Protein AF-A0A1T1ZWJ6-F1 (afdb_monomer_lite)

Secondary structure (DSSP, 8-state):
------EEEEEEE--TT-TTTT-BTTTTTHHHHS--EEEEEEBTTB--SS-TTTPBP-TT-EEEEEEEHHHHHHHHHHHTPEEEE--------HHHHHHHHHHHHHHHHHHHTTSS-HHHHHHHHHHHHHHTTSS-HHHHHHHS-HHHHHHHHHH--

Structure (mmCIF, N/CA/C/O backbone):
data_AF-A0A1T1ZWJ6-F1
#
_entry.id   AF-A0A1T1ZWJ6-F1
#
loop_
_atom_site.group_PDB
_atom_site.id
_atom_site.type_symbol
_atom_site.label_atom_id
_atom_site.label_alt_id
_atom_site.label_comp_id
_atom_site.label_asym_id
_atom_site.label_entity_id
_atom_site.label_seq_id
_atom_site.pdbx_PDB_ins_code
_atom_site.Cartn_x
_atom_site.Cartn_y
_atom_site.Cartn_z
_atom_site.occupancy
_atom_site.B_iso_or_equiv
_atom_site.auth_seq_id
_atom_site.auth_comp_id
_atom_site.auth_asym_id
_atom_site.auth_atom_id
_atom_site.pdbx_PDB_model_num
ATOM 1 N N . SER A 1 1 ? 5.263 -19.642 -6.283 1.00 39.94 1 SER A N 1
ATOM 2 C CA . SER A 1 1 ? 3.833 -19.575 -6.611 1.00 39.94 1 SER A CA 1
ATOM 3 C C . SER A 1 1 ? 3.110 -19.101 -5.374 1.00 39.94 1 SER A C 1
ATOM 5 O O . SER A 1 1 ? 2.697 -19.939 -4.591 1.00 39.94 1 SER A O 1
ATOM 7 N N . ASP A 1 2 ? 3.064 -17.791 -5.146 1.00 33.16 2 ASP A N 1
ATOM 8 C CA . ASP A 1 2 ? 1.972 -17.173 -4.396 1.00 33.16 2 ASP A CA 1
ATOM 9 C C . ASP A 1 2 ? 1.983 -15.671 -4.709 1.00 33.16 2 ASP A C 1
ATOM 11 O O . ASP A 1 2 ? 2.939 -14.973 -4.385 1.00 33.16 2 ASP A O 1
ATOM 15 N N . ARG A 1 3 ? 0.985 -15.279 -5.503 1.00 40.25 3 ARG A N 1
ATOM 16 C CA . ARG A 1 3 ? 0.392 -13.949 -5.683 1.00 40.25 3 ARG A CA 1
ATOM 17 C C . ARG A 1 3 ? 1.306 -12.717 -5.556 1.00 40.25 3 ARG A C 1
ATOM 19 O O . ARG A 1 3 ? 1.461 -12.155 -4.478 1.00 40.25 3 ARG A O 1
ATOM 26 N N . ASP A 1 4 ? 1.731 -12.196 -6.713 1.00 46.41 4 ASP A N 1
ATOM 27 C CA . ASP A 1 4 ? 1.812 -10.740 -6.947 1.00 46.41 4 ASP A CA 1
ATOM 28 C C . ASP A 1 4 ? 0.379 -10.157 -6.889 1.00 46.41 4 ASP A C 1
ATOM 30 O O . ASP A 1 4 ? -0.172 -9.690 -7.882 1.00 46.41 4 ASP A O 1
ATOM 34 N N . GLU A 1 5 ? -0.294 -10.282 -5.744 1.00 55.91 5 GLU A N 1
ATOM 35 C CA . GLU A 1 5 ? -1.374 -9.360 -5.417 1.00 55.91 5 GLU A CA 1
ATOM 36 C C . GLU A 1 5 ? -0.666 -8.073 -5.024 1.00 55.91 5 GLU A C 1
ATOM 38 O O . GLU A 1 5 ? 0.091 -8.069 -4.051 1.00 55.91 5 GLU A O 1
ATOM 43 N N . ASP A 1 6 ? -0.843 -7.018 -5.819 1.00 66.62 6 ASP A N 1
ATOM 44 C CA . ASP A 1 6 ? -0.218 -5.723 -5.578 1.00 66.62 6 ASP A CA 1
ATOM 45 C C . ASP A 1 6 ? -0.530 -5.282 -4.140 1.00 66.62 6 ASP A C 1
ATOM 47 O O . ASP A 1 6 ? -1.647 -4.871 -3.808 1.00 66.62 6 ASP A O 1
ATOM 51 N N . ILE A 1 7 ? 0.455 -5.445 -3.249 1.00 77.06 7 ILE A N 1
ATOM 52 C CA . ILE A 1 7 ? 0.333 -5.048 -1.852 1.00 77.06 7 ILE A CA 1
ATOM 53 C C . ILE A 1 7 ? 0.312 -3.530 -1.848 1.00 77.06 7 ILE A C 1
ATOM 55 O O . ILE A 1 7 ? 1.332 -2.874 -2.074 1.00 77.06 7 ILE A O 1
ATOM 59 N N . VAL A 1 8 ? -0.854 -2.976 -1.552 1.00 80.38 8 VAL A N 1
ATOM 60 C CA . VAL A 1 8 ? -1.072 -1.540 -1.489 1.00 80.38 8 VAL A CA 1
ATOM 61 C C . VAL A 1 8 ? -1.073 -1.070 -0.042 1.00 80.38 8 VAL A C 1
ATOM 63 O O . VAL A 1 8 ? -1.374 -1.807 0.902 1.00 80.38 8 VAL A O 1
ATOM 66 N N . LEU A 1 9 ? -0.708 0.192 0.131 1.00 85.44 9 LEU A N 1
ATOM 67 C CA . LEU A 1 9 ? -0.751 0.903 1.397 1.00 85.44 9 LEU A CA 1
ATOM 68 C C . LEU A 1 9 ? -1.845 1.967 1.284 1.00 85.44 9 LEU A C 1
ATOM 70 O O . LEU A 1 9 ? -1.813 2.772 0.362 1.00 85.44 9 LEU A O 1
ATOM 74 N N . ARG A 1 10 ? -2.827 1.978 2.188 1.00 84.81 10 ARG A N 1
ATOM 75 C CA . ARG A 1 10 ? -3.925 2.960 2.170 1.00 84.81 10 ARG A CA 1
ATOM 76 C C . ARG A 1 10 ? -4.192 3.557 3.540 1.00 84.81 10 ARG A C 1
ATOM 78 O O . ARG A 1 10 ? -3.957 2.925 4.573 1.00 84.81 10 ARG A O 1
ATOM 85 N N . GLU A 1 11 ? -4.710 4.780 3.512 1.00 88.06 11 GLU A N 1
ATOM 86 C CA . GLU A 1 11 ? -5.144 5.527 4.688 1.00 88.06 11 GLU A CA 1
ATOM 87 C C . GLU A 1 11 ? -6.672 5.484 4.832 1.00 88.06 11 GLU A C 1
ATOM 89 O O . GLU A 1 11 ? -7.414 5.787 3.893 1.00 88.06 11 GLU A O 1
ATOM 94 N N . PHE A 1 12 ? -7.137 5.141 6.033 1.00 88.56 12 PHE A N 1
ATOM 95 C CA . PHE A 1 12 ? -8.555 5.022 6.374 1.00 88.56 12 PHE A CA 1
ATOM 96 C C . PHE A 1 12 ? -8.905 5.876 7.594 1.00 88.56 12 PHE A C 1
ATOM 98 O O . PHE A 1 12 ? -8.186 5.839 8.589 1.00 88.56 12 PHE A O 1
ATOM 105 N N . ALA A 1 13 ? -10.030 6.590 7.554 1.00 90.06 13 ALA A N 1
ATOM 106 C CA . ALA A 1 13 ? -10.665 7.176 8.733 1.00 90.06 13 ALA A CA 1
ATOM 107 C C . ALA A 1 13 ? -11.580 6.163 9.388 1.00 90.06 13 ALA A C 1
ATOM 109 O O . ALA A 1 13 ? -12.445 5.560 8.744 1.00 90.06 13 ALA A O 1
ATOM 110 N N . VAL A 1 14 ? -11.495 6.122 10.710 1.00 91.06 14 VAL A N 1
ATOM 111 C CA . VAL A 1 14 ? -12.523 5.518 11.545 1.00 91.06 14 VAL A CA 1
ATOM 112 C C . VAL A 1 14 ? -13.693 6.495 11.674 1.00 91.06 14 VAL A C 1
ATOM 114 O O . VAL A 1 14 ? -13.585 7.522 12.349 1.00 91.06 14 VAL A O 1
ATOM 117 N N . LEU A 1 15 ? -14.822 6.183 11.036 1.00 89.38 15 LEU A N 1
ATOM 118 C CA . LEU A 1 15 ? -16.041 6.989 11.138 1.00 89.38 15 LEU A CA 1
ATOM 119 C C . LEU A 1 15 ? -16.762 6.787 12.487 1.00 89.38 15 LEU A C 1
ATOM 121 O O . LEU A 1 15 ? -16.674 5.708 13.088 1.00 89.38 15 LEU A O 1
ATOM 125 N N . PRO A 1 16 ? -17.532 7.785 12.963 1.00 84.00 16 PRO A N 1
ATOM 126 C CA . PRO A 1 16 ? -18.475 7.592 14.062 1.00 84.00 16 P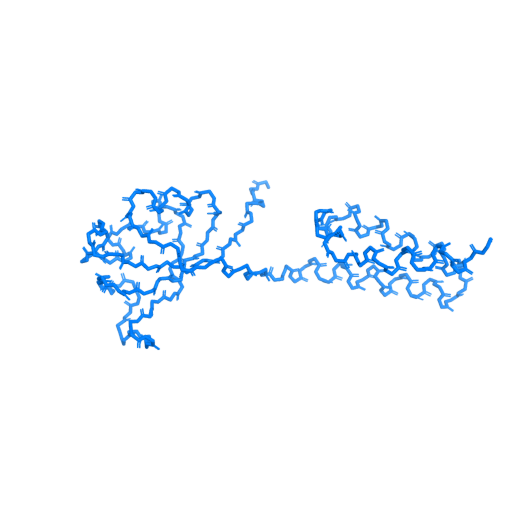RO A CA 1
ATOM 127 C C . PRO A 1 16 ? -19.518 6.533 13.670 1.00 84.00 16 PRO A C 1
ATOM 129 O O . PRO A 1 16 ? -20.267 6.729 12.719 1.00 84.00 16 PRO A O 1
ATOM 132 N N . GLY A 1 17 ? -19.548 5.401 14.379 1.00 82.50 17 GLY A N 1
ATOM 133 C CA . GLY A 1 17 ? -20.424 4.259 14.063 1.00 82.50 17 GLY A CA 1
ATOM 134 C C . GLY A 1 17 ? -19.723 3.078 13.384 1.00 82.50 17 GLY A C 1
ATOM 135 O O . GLY A 1 17 ? -20.350 2.044 13.171 1.00 82.50 17 GLY A O 1
ATOM 136 N N . SER A 1 18 ? -18.425 3.193 13.095 1.00 87.81 18 SER A N 1
ATOM 137 C CA . SER A 1 18 ? -17.625 2.066 12.618 1.00 87.81 18 SER A CA 1
ATOM 138 C C . SER A 1 18 ? -17.554 0.946 13.668 1.00 87.81 18 SER A C 1
ATOM 140 O O . SER A 1 18 ? -17.359 1.201 14.860 1.00 87.81 18 SER A O 1
ATOM 142 N N . THR A 1 19 ? -17.675 -0.312 13.235 1.00 87.56 19 THR A N 1
ATOM 143 C CA . THR A 1 19 ? -17.713 -1.488 14.130 1.00 87.56 19 THR A CA 1
ATOM 144 C C . THR A 1 19 ? -16.389 -1.736 14.857 1.00 87.56 19 THR A C 1
ATOM 146 O O . THR A 1 19 ? -16.356 -2.440 15.868 1.00 87.56 19 THR A O 1
ATOM 149 N N . ILE A 1 20 ? -15.295 -1.130 14.388 1.00 87.75 20 ILE A N 1
ATOM 150 C CA . ILE A 1 20 ? -13.957 -1.264 14.982 1.00 87.75 20 ILE A CA 1
ATOM 151 C C . ILE A 1 20 ? -13.698 -0.277 16.121 1.00 87.75 20 ILE A C 1
ATOM 153 O O . ILE A 1 20 ? -12.667 -0.367 16.791 1.00 87.75 20 ILE A O 1
ATOM 157 N N . VAL A 1 21 ? -14.615 0.665 16.360 1.00 89.94 21 VAL A N 1
ATOM 158 C CA . VAL A 1 21 ? -14.503 1.623 17.461 1.00 89.94 21 VAL A CA 1
ATOM 159 C C . VAL A 1 21 ? -14.449 0.874 18.795 1.00 89.94 21 VAL A C 1
ATOM 161 O O . VAL A 1 21 ? -15.277 0.020 19.094 1.00 89.94 21 VAL A O 1
ATOM 164 N N . GLY A 1 22 ? -13.450 1.199 19.617 1.00 86.38 22 GLY A N 1
ATOM 165 C CA . GLY A 1 22 ? -13.219 0.569 20.917 1.00 86.38 22 GLY A CA 1
ATOM 166 C C . GLY A 1 22 ? -12.452 -0.755 20.863 1.00 86.38 22 GLY A C 1
ATOM 167 O O . GLY A 1 22 ? -12.025 -1.230 21.920 1.00 86.38 22 GLY A O 1
ATOM 168 N N . GLN A 1 23 ? -12.216 -1.309 19.671 1.00 87.94 23 GLN A N 1
ATOM 169 C CA . GLN A 1 23 ? -11.413 -2.513 19.468 1.00 87.94 23 GLN A CA 1
ATOM 170 C C . GLN A 1 23 ? -9.946 -2.156 19.213 1.00 87.94 23 GLN A C 1
ATOM 172 O O . GLN A 1 23 ? -9.626 -1.064 18.739 1.00 87.94 23 GLN A O 1
ATOM 177 N N . SER A 1 24 ? -9.035 -3.068 19.546 1.00 87.25 24 SER A N 1
ATOM 178 C CA . SER A 1 24 ? -7.630 -2.965 19.152 1.00 87.25 24 SER A CA 1
ATOM 179 C C . SER A 1 24 ? -7.335 -3.747 17.874 1.00 87.25 24 SER A C 1
ATOM 181 O O . SER A 1 24 ? -8.077 -4.646 17.479 1.00 87.25 24 SER A O 1
ATOM 183 N N . ALA A 1 25 ? -6.186 -3.464 17.257 1.00 83.88 25 ALA A N 1
ATOM 184 C CA . ALA A 1 25 ? -5.686 -4.229 16.113 1.00 83.88 25 ALA A CA 1
ATOM 185 C C . ALA A 1 25 ? -5.583 -5.744 16.394 1.00 83.88 25 ALA A C 1
ATOM 187 O O . ALA A 1 25 ? -5.719 -6.564 15.482 1.00 83.88 25 ALA A O 1
ATOM 188 N N . THR A 1 26 ? -5.344 -6.114 17.659 1.00 83.75 26 THR A N 1
ATOM 189 C CA . THR A 1 26 ? -5.289 -7.515 18.099 1.00 83.75 26 THR A CA 1
ATOM 190 C C . THR A 1 26 ? -6.675 -8.130 18.225 1.00 83.75 26 THR A C 1
ATOM 192 O O . THR A 1 26 ? -6.857 -9.264 17.786 1.00 83.75 26 THR A O 1
ATOM 195 N N . ASP A 1 27 ? -7.642 -7.391 18.771 1.00 85.88 27 ASP A N 1
ATOM 196 C CA . ASP A 1 27 ? -9.021 -7.871 18.950 1.00 85.88 27 ASP A CA 1
ATOM 197 C C . ASP A 1 27 ? -9.678 -8.151 17.596 1.00 85.88 27 ASP A C 1
ATOM 199 O O . ASP A 1 27 ? -10.281 -9.203 17.390 1.00 85.88 27 ASP A O 1
ATOM 203 N N . LEU A 1 28 ? -9.433 -7.264 16.628 1.00 85.00 28 LEU A N 1
ATOM 204 C CA . LEU A 1 28 ? -9.872 -7.406 15.238 1.00 85.00 28 LEU A CA 1
ATOM 205 C C . LEU A 1 28 ? -9.145 -8.523 14.483 1.00 85.00 28 LEU A C 1
ATOM 207 O O . LEU A 1 28 ? -9.551 -8.894 13.382 1.00 85.00 28 LEU A O 1
ATOM 211 N N . ARG A 1 29 ? -8.044 -9.038 15.047 1.00 85.75 29 ARG A N 1
ATOM 212 C CA . ARG A 1 29 ? -7.145 -10.005 14.409 1.00 85.75 29 ARG A CA 1
ATOM 213 C C . ARG A 1 29 ? -6.759 -9.578 12.989 1.00 85.75 29 ARG A C 1
ATOM 215 O O . ARG A 1 29 ? -6.700 -10.430 12.108 1.00 85.75 29 ARG A O 1
ATOM 222 N N . LEU A 1 30 ? -6.463 -8.289 12.775 1.00 85.19 30 LEU A N 1
ATOM 223 C CA . LEU A 1 30 ? -6.220 -7.692 11.447 1.00 85.19 30 LEU A CA 1
ATOM 224 C C . LEU A 1 30 ? -5.315 -8.556 10.555 1.00 85.19 30 LEU A C 1
ATOM 226 O O . LEU A 1 30 ? -5.681 -8.889 9.432 1.00 85.19 30 LEU A O 1
ATOM 230 N N . ARG A 1 31 ? -4.189 -9.025 11.105 1.00 85.19 31 ARG A N 1
ATOM 231 C CA . ARG A 1 31 ? -3.221 -9.853 10.374 1.00 85.19 31 ARG A CA 1
ATOM 232 C C . ARG A 1 31 ? -3.690 -11.285 10.106 1.00 85.19 31 ARG A C 1
ATOM 234 O O . ARG A 1 31 ? -3.334 -11.849 9.084 1.00 85.19 31 ARG A O 1
ATOM 241 N N . THR A 1 32 ? -4.424 -11.904 11.026 1.00 84.00 32 THR A N 1
ATOM 242 C CA . THR A 1 32 ? -4.786 -13.332 10.928 1.00 84.00 32 THR A CA 1
ATOM 243 C C . THR A 1 32 ? -6.119 -13.543 10.218 1.00 84.00 32 THR A C 1
ATOM 245 O O . THR A 1 32 ? -6.275 -14.536 9.521 1.00 84.00 32 THR A O 1
ATOM 248 N N . ARG A 1 33 ? -7.077 -12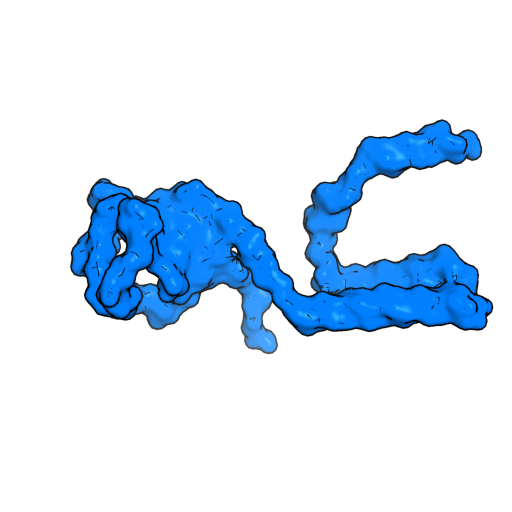.628 10.403 1.00 84.88 33 ARG A N 1
ATOM 249 C CA . ARG A 1 33 ? -8.410 -12.692 9.796 1.00 84.88 33 ARG A CA 1
ATOM 250 C C . ARG A 1 33 ? -8.434 -12.051 8.412 1.00 84.88 33 ARG A C 1
ATOM 252 O O . ARG A 1 33 ? -8.958 -12.656 7.492 1.00 84.88 33 ARG A O 1
ATOM 259 N N . TYR A 1 34 ? -7.870 -10.851 8.288 1.00 83.75 34 TYR A N 1
ATOM 260 C CA . TYR A 1 34 ? -7.913 -10.076 7.047 1.00 83.75 34 TYR A CA 1
ATOM 261 C C . TYR A 1 34 ? -6.583 -10.096 6.286 1.00 83.75 34 TYR A C 1
ATOM 263 O O . TYR A 1 34 ? -6.495 -9.555 5.199 1.00 83.75 34 TYR A O 1
ATOM 271 N N . GLY A 1 35 ? -5.497 -10.632 6.851 1.00 86.31 35 GLY A N 1
ATOM 272 C CA . GLY A 1 35 ? -4.181 -10.506 6.210 1.00 86.31 35 GLY A CA 1
ATOM 273 C C . GLY A 1 35 ? -3.675 -9.057 6.107 1.00 86.31 35 GLY A C 1
ATOM 274 O O . GLY A 1 35 ? -2.669 -8.812 5.449 1.00 86.31 35 GLY A O 1
ATOM 275 N N . LEU A 1 36 ? -4.336 -8.099 6.768 1.00 89.31 36 LEU A N 1
ATOM 276 C CA . LEU A 1 36 ? -3.974 -6.685 6.742 1.00 89.31 36 LEU A CA 1
ATOM 277 C C . LEU A 1 36 ? -2.977 -6.369 7.855 1.00 89.31 36 LEU A C 1
ATOM 279 O O . LEU A 1 36 ? -3.108 -6.829 8.995 1.00 89.31 36 LEU A O 1
ATOM 283 N N . ASN A 1 37 ? -1.993 -5.535 7.541 1.00 89.12 37 ASN A N 1
ATOM 284 C CA . ASN A 1 37 ? -1.001 -5.072 8.497 1.00 89.12 37 ASN A CA 1
ATOM 285 C C . ASN A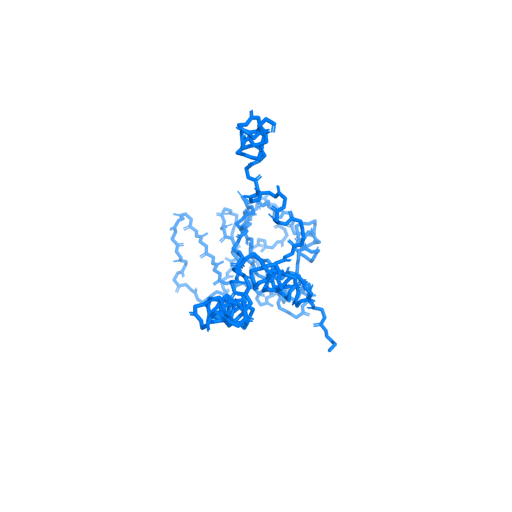 1 37 ? -1.237 -3.602 8.854 1.00 89.12 37 ASN A C 1
ATOM 287 O O . ASN A 1 37 ? -1.276 -2.746 7.975 1.00 89.12 37 ASN A O 1
ATOM 291 N N . LEU A 1 38 ? -1.370 -3.300 10.146 1.00 89.62 38 LEU A N 1
ATOM 292 C CA . LEU A 1 38 ? -1.496 -1.927 10.637 1.00 89.62 38 LEU A CA 1
ATOM 293 C C . LEU A 1 38 ? -0.104 -1.344 10.875 1.00 89.62 38 LEU A C 1
ATOM 295 O O . LEU A 1 38 ? 0.585 -1.743 11.814 1.00 89.62 38 LEU A O 1
ATOM 299 N N . LEU A 1 39 ? 0.296 -0.398 10.029 1.00 87.81 39 LEU A N 1
ATOM 300 C CA . LEU A 1 39 ? 1.618 0.224 10.083 1.00 87.81 39 LEU A CA 1
ATOM 301 C C . LEU A 1 39 ? 1.648 1.433 11.015 1.00 87.81 39 LEU A C 1
ATOM 303 O O . LEU A 1 39 ? 2.622 1.636 11.736 1.00 87.81 39 LEU A O 1
ATOM 307 N N . ALA A 1 40 ? 0.583 2.232 11.003 1.00 87.56 40 ALA A N 1
ATOM 308 C CA . ALA A 1 40 ? 0.493 3.438 11.808 1.00 87.56 40 ALA A CA 1
ATOM 309 C C . ALA A 1 40 ? -0.956 3.759 12.170 1.00 87.56 40 ALA A C 1
ATOM 311 O O . ALA A 1 40 ? -1.893 3.415 11.450 1.00 87.56 40 ALA A O 1
ATOM 312 N N . VAL A 1 41 ? -1.108 4.457 13.290 1.00 89.81 41 VAL A N 1
ATOM 313 C CA . VAL A 1 41 ? -2.336 5.155 13.662 1.00 89.81 41 VAL A CA 1
ATOM 314 C C . VAL A 1 41 ? -1.951 6.599 13.935 1.00 89.81 41 VAL A C 1
ATOM 316 O O . VAL A 1 41 ? -0.917 6.843 14.556 1.00 89.81 41 VAL A O 1
ATOM 319 N N . SER A 1 42 ? -2.761 7.546 13.483 1.00 88.31 42 SER A N 1
ATOM 320 C CA . SER A 1 42 ? -2.635 8.962 13.811 1.00 88.31 42 SER A CA 1
ATOM 321 C C . SER A 1 42 ? -3.948 9.448 14.403 1.00 88.31 42 SER A C 1
ATOM 323 O O . SER A 1 42 ? -5.020 9.159 13.875 1.00 88.31 42 SER A O 1
ATOM 325 N N . ARG A 1 43 ? -3.861 10.171 15.516 1.00 88.44 43 ARG A N 1
ATOM 326 C CA . ARG A 1 43 ? -4.997 10.819 16.169 1.00 88.44 43 ARG A CA 1
ATOM 327 C C . ARG A 1 43 ? -4.716 12.308 16.193 1.00 88.44 43 ARG A C 1
ATOM 329 O O . ARG A 1 43 ? -3.694 12.711 16.740 1.00 88.44 43 ARG A O 1
ATOM 336 N N . GLU A 1 44 ? -5.584 13.097 15.565 1.00 83.31 44 GLU A N 1
ATOM 337 C CA . GLU A 1 44 ? -5.436 14.562 15.487 1.00 83.31 44 GLU A CA 1
ATOM 338 C C . GLU A 1 44 ? -4.063 15.004 14.932 1.00 83.31 44 GLU A C 1
ATOM 340 O O . GLU A 1 44 ? -3.496 16.014 15.331 1.00 83.31 44 GLU A O 1
ATOM 345 N N . GLY A 1 45 ? -3.495 14.219 14.009 1.00 78.44 45 GLY A N 1
ATOM 346 C CA . GLY A 1 45 ? -2.197 14.512 13.395 1.00 78.44 45 GLY A CA 1
ATOM 347 C C . GLY A 1 45 ? -0.981 14.064 14.210 1.00 78.44 45 GLY A C 1
ATOM 348 O O . GLY A 1 45 ? 0.149 14.351 13.808 1.00 78.44 45 GLY A O 1
ATOM 349 N N . HIS A 1 46 ? -1.162 13.361 15.331 1.00 79.56 46 HIS A N 1
ATOM 350 C CA . HIS A 1 46 ? -0.062 12.855 16.152 1.00 79.56 46 HIS A CA 1
ATOM 351 C C . HIS A 1 46 ? -0.112 11.329 16.316 1.00 79.56 46 HIS A C 1
ATOM 353 O O . HIS A 1 46 ? -1.187 10.754 16.522 1.00 79.56 46 HIS A O 1
ATOM 359 N N . PRO A 1 47 ? 1.046 10.641 16.264 1.00 81.75 47 PRO A N 1
ATOM 360 C CA . PRO A 1 47 ? 1.100 9.217 16.545 1.00 81.75 47 PRO A CA 1
ATOM 361 C C . PRO A 1 47 ? 0.770 8.971 18.030 1.00 81.75 47 PRO A C 1
ATOM 363 O O . PRO A 1 47 ? 1.356 9.607 18.914 1.00 81.75 47 PRO A O 1
ATOM 366 N N . PRO A 1 48 ? -0.149 8.046 18.349 1.00 79.75 48 PRO A N 1
ATOM 367 C CA . PRO A 1 48 ? -0.464 7.700 19.724 1.00 79.75 48 PRO A CA 1
ATOM 368 C C . PRO A 1 48 ? 0.766 7.173 20.475 1.00 79.75 48 PRO A C 1
ATOM 370 O O . PRO A 1 48 ? 1.538 6.376 19.951 1.00 79.75 48 PRO A O 1
ATOM 373 N N . ARG A 1 49 ? 0.910 7.544 21.753 1.00 71.50 49 ARG A N 1
ATOM 374 C CA . ARG A 1 49 ? 2.032 7.102 22.615 1.00 71.50 49 ARG A CA 1
ATOM 375 C C . ARG A 1 49 ? 1.947 5.625 23.035 1.00 71.50 49 ARG A C 1
ATOM 377 O O . ARG A 1 49 ? 2.861 5.104 23.667 1.00 71.50 49 ARG A O 1
ATOM 384 N N . THR A 1 50 ? 0.839 4.953 2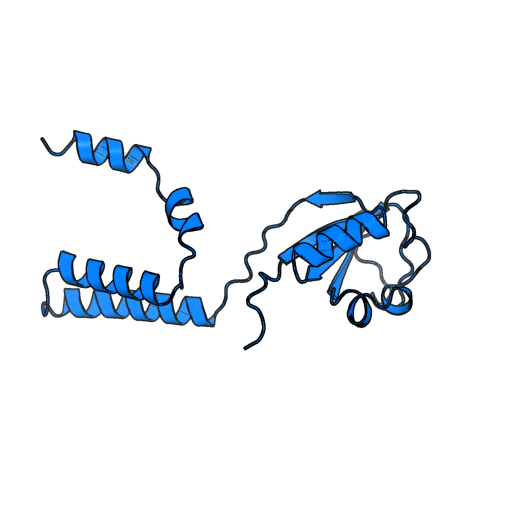2.730 1.00 75.81 50 THR A N 1
ATOM 385 C CA . THR A 1 50 ? 0.587 3.547 23.071 1.00 75.81 50 THR A CA 1
ATOM 386 C C . THR A 1 50 ? 1.008 2.634 21.923 1.00 75.81 50 THR A C 1
ATOM 388 O O . THR A 1 50 ? 0.923 3.004 20.757 1.00 75.81 50 THR A O 1
ATOM 391 N N . ARG A 1 51 ? 1.416 1.398 22.239 1.00 77.75 51 ARG A N 1
ATOM 392 C CA . ARG A 1 51 ? 1.707 0.379 21.222 1.00 77.75 51 ARG A CA 1
ATOM 393 C C . ARG A 1 51 ? 0.500 0.178 20.301 1.00 77.75 51 ARG A C 1
ATOM 395 O O . ARG A 1 51 ? -0.593 -0.116 20.780 1.00 77.75 51 ARG A O 1
ATOM 402 N N . LEU A 1 52 ? 0.734 0.229 18.988 1.00 77.06 52 LEU A N 1
ATOM 403 C CA . LEU A 1 52 ? -0.283 0.046 17.938 1.00 77.06 52 LEU A CA 1
ATOM 404 C C . LEU A 1 52 ? -1.125 -1.226 18.128 1.00 77.06 52 LEU A C 1
ATOM 406 O O . LEU A 1 52 ? -2.317 -1.247 17.852 1.00 77.06 52 LEU A O 1
ATOM 410 N N . ARG A 1 53 ? -0.506 -2.286 18.658 1.00 75.38 53 ARG A N 1
ATOM 411 C CA . ARG A 1 53 ? -1.129 -3.598 18.853 1.00 75.38 53 ARG A CA 1
ATOM 412 C C . ARG A 1 53 ? -2.282 -3.604 19.866 1.00 75.38 53 ARG A C 1
ATOM 414 O O . ARG A 1 53 ? -3.229 -4.365 19.690 1.00 75.38 53 ARG A O 1
ATOM 421 N N . THR A 1 54 ? -2.189 -2.792 20.917 1.00 80.81 54 THR A N 1
ATOM 422 C CA . THR A 1 54 ? -3.165 -2.729 22.024 1.00 80.81 54 THR A CA 1
ATOM 423 C C . THR A 1 54 ? -3.907 -1.396 22.069 1.00 80.81 54 THR A C 1
ATOM 425 O O . THR A 1 54 ? -4.710 -1.160 22.970 1.00 80.81 54 THR A O 1
ATOM 428 N N . LEU A 1 55 ? -3.614 -0.495 21.131 1.00 84.12 55 LEU A N 1
ATOM 429 C CA . LEU A 1 55 ? -4.296 0.780 21.008 1.00 84.12 55 LEU A CA 1
ATOM 430 C C . LEU A 1 55 ? -5.763 0.530 20.651 1.00 84.12 55 LEU A C 1
ATOM 432 O O . LEU A 1 55 ? -6.051 -0.087 19.628 1.00 84.12 55 LEU A O 1
ATOM 436 N N . LYS A 1 56 ? -6.679 1.042 21.476 1.00 89.31 56 LYS A N 1
ATOM 437 C CA . LYS A 1 56 ? -8.102 1.076 21.138 1.00 89.31 56 LYS A CA 1
ATOM 438 C C . LYS A 1 56 ? -8.367 2.181 20.124 1.00 89.31 56 LYS A C 1
ATOM 440 O O . LYS A 1 56 ? -8.048 3.350 20.386 1.00 89.31 56 LYS A O 1
ATOM 445 N N . LEU A 1 57 ? -8.961 1.790 19.004 1.00 89.50 57 LEU A N 1
ATOM 446 C CA . LEU A 1 57 ? -9.354 2.687 17.930 1.00 89.50 57 LEU A CA 1
ATOM 447 C C . LEU A 1 57 ? -10.512 3.575 18.387 1.00 89.50 57 LEU A C 1
ATOM 449 O O . LEU A 1 57 ? -11.426 3.123 19.083 1.00 89.50 57 LEU A O 1
ATOM 453 N N . LYS A 1 58 ? -10.462 4.849 18.017 1.00 89.31 58 LYS A N 1
ATOM 454 C CA . LYS A 1 58 ? -11.497 5.843 18.304 1.00 89.31 58 LYS A CA 1
ATOM 455 C C . LYS A 1 58 ? -12.004 6.472 17.005 1.00 89.31 58 LYS A C 1
ATOM 457 O O . LYS A 1 58 ? -11.267 6.490 16.021 1.00 89.31 58 LYS A O 1
ATOM 462 N N . PRO A 1 59 ? -13.236 7.010 16.997 1.00 89.56 59 PRO A N 1
ATOM 463 C CA . PRO A 1 59 ? -13.712 7.809 15.876 1.00 89.56 59 PRO A CA 1
ATOM 464 C C . PRO A 1 59 ? -12.753 8.975 15.613 1.00 89.56 59 PRO A C 1
ATOM 466 O O . PRO A 1 59 ? -12.290 9.612 16.560 1.00 89.56 59 PRO A O 1
ATOM 469 N N . GLY A 1 60 ? -12.455 9.235 14.342 1.00 87.44 60 GLY A N 1
ATOM 470 C CA . GLY A 1 60 ? -11.492 10.254 13.917 1.00 87.44 60 GLY A CA 1
ATOM 471 C C . GLY A 1 60 ? -10.032 9.789 13.885 1.00 87.44 60 GLY A C 1
ATOM 472 O O . GLY A 1 60 ? -9.175 10.556 13.451 1.00 87.44 60 GLY A O 1
ATOM 473 N N . ASP A 1 61 ? -9.731 8.552 14.294 1.00 90.44 61 ASP A N 1
ATOM 474 C CA . ASP A 1 61 ? -8.403 7.975 14.075 1.00 90.44 61 ASP A CA 1
ATOM 475 C C . ASP A 1 61 ? -8.167 7.733 12.576 1.00 90.44 61 ASP A C 1
ATOM 477 O O . ASP A 1 61 ? -9.053 7.273 11.851 1.00 90.44 61 ASP A O 1
ATOM 481 N N . LEU A 1 62 ? -6.940 8.002 12.132 1.00 90.00 62 LEU A N 1
ATOM 482 C CA . LEU A 1 62 ? -6.442 7.668 10.802 1.00 90.00 62 LEU A CA 1
ATOM 483 C C . LEU A 1 62 ? -5.573 6.416 10.892 1.00 90.00 62 LEU A C 1
ATOM 485 O O . LEU A 1 62 ? -4.594 6.388 11.640 1.00 90.00 62 LEU A O 1
ATOM 489 N N . LEU A 1 63 ? -5.922 5.385 10.133 1.00 89.81 63 LEU A N 1
ATOM 490 C CA . LEU A 1 63 ? -5.240 4.096 10.094 1.00 89.81 63 LEU A CA 1
ATOM 491 C C . LEU A 1 63 ? -4.461 3.968 8.794 1.00 89.81 63 LEU A C 1
ATOM 493 O O . LEU A 1 63 ? -5.016 4.180 7.720 1.00 89.81 63 LEU A O 1
ATOM 497 N N . MET A 1 64 ? -3.201 3.557 8.890 1.00 89.12 64 MET A N 1
ATOM 498 C CA . MET A 1 64 ? -2.369 3.233 7.736 1.00 89.12 64 MET A CA 1
ATOM 499 C C . MET A 1 64 ? -2.252 1.710 7.640 1.00 89.12 64 MET A C 1
ATOM 501 O O . MET A 1 64 ? -1.574 1.080 8.459 1.00 89.12 64 MET A O 1
ATOM 505 N N . LEU A 1 65 ? -2.959 1.119 6.678 1.00 89.00 65 LEU A N 1
ATOM 506 C CA . LEU A 1 65 ? -3.064 -0.329 6.489 1.00 89.00 65 LEU A CA 1
ATOM 507 C C . LEU A 1 65 ? -2.306 -0.762 5.235 1.00 89.00 65 LEU A C 1
ATOM 509 O O . LEU A 1 65 ? -2.359 -0.075 4.222 1.00 89.00 65 LEU A O 1
ATOM 513 N N . GLN A 1 66 ? -1.650 -1.917 5.292 1.00 87.50 66 GLN A N 1
ATOM 514 C CA . GLN A 1 66 ? -0.951 -2.542 4.172 1.00 87.50 66 GLN A CA 1
ATOM 515 C C . GLN A 1 66 ? -1.531 -3.932 3.894 1.00 87.50 66 GLN A C 1
ATOM 517 O O . GLN A 1 66 ? -1.671 -4.730 4.823 1.00 87.50 66 GLN A O 1
ATOM 522 N N . GLY A 1 67 ? -1.832 -4.233 2.633 1.00 87.69 67 GLY A N 1
ATOM 523 C CA . GLY A 1 67 ? -2.326 -5.542 2.207 1.00 87.69 67 GLY A CA 1
ATOM 524 C C . GLY A 1 67 ? -2.868 -5.536 0.774 1.00 87.69 67 GLY A C 1
ATOM 525 O O . GLY A 1 67 ? -2.726 -4.529 0.080 1.00 87.69 67 GLY A O 1
ATOM 526 N N . PRO A 1 68 ? -3.476 -6.643 0.321 1.00 84.62 68 PRO A N 1
ATOM 527 C CA . PRO A 1 68 ? -4.084 -6.727 -1.005 1.00 84.62 68 PRO A CA 1
ATOM 528 C C . PRO A 1 68 ? -5.243 -5.735 -1.168 1.00 84.62 68 PRO A C 1
ATOM 530 O O . PRO A 1 68 ? -6.041 -5.545 -0.244 1.00 84.62 68 PRO A O 1
ATOM 533 N N . ALA A 1 69 ? -5.363 -5.130 -2.353 1.00 81.06 69 ALA A N 1
ATOM 534 C CA . ALA A 1 69 ? -6.390 -4.124 -2.641 1.00 81.06 69 ALA A CA 1
ATOM 535 C C . ALA A 1 69 ? -7.827 -4.663 -2.484 1.00 81.06 69 ALA A C 1
ATOM 537 O O . ALA A 1 69 ? -8.698 -3.949 -1.987 1.00 81.06 69 ALA A O 1
ATOM 538 N N . GLU A 1 70 ? -8.058 -5.927 -2.849 1.00 82.25 70 GLU A N 1
ATOM 539 C CA . GLU A 1 70 ? -9.358 -6.601 -2.717 1.00 82.25 70 GLU A CA 1
ATOM 540 C C . GLU A 1 70 ? -9.787 -6.698 -1.247 1.00 82.25 70 GLU A C 1
ATOM 542 O O . GLU A 1 70 ? -10.873 -6.260 -0.872 1.00 82.25 70 GLU A O 1
ATOM 547 N N . ILE A 1 71 ? -8.878 -7.149 -0.377 1.00 86.75 71 ILE A N 1
ATOM 548 C CA . ILE A 1 71 ? -9.171 -7.316 1.050 1.00 86.75 71 ILE A CA 1
ATOM 549 C C . ILE A 1 71 ? -9.382 -5.971 1.754 1.00 86.75 71 ILE A C 1
ATOM 551 O O . ILE A 1 71 ? -10.147 -5.870 2.714 1.00 86.75 71 ILE A O 1
ATOM 555 N N . MET A 1 72 ? -8.727 -4.908 1.283 1.00 86.00 72 MET A N 1
ATOM 556 C CA . MET A 1 72 ? -8.997 -3.559 1.776 1.00 86.00 72 MET A CA 1
ATOM 557 C C . MET A 1 72 ? -10.423 -3.097 1.467 1.00 86.00 72 MET A C 1
ATOM 559 O O . MET A 1 72 ? -11.025 -2.421 2.301 1.00 86.00 72 MET A O 1
ATOM 563 N N . ALA A 1 73 ? -10.962 -3.448 0.296 1.00 83.62 73 ALA A N 1
ATOM 564 C CA . ALA A 1 73 ? -12.339 -3.127 -0.066 1.00 83.62 73 ALA A CA 1
ATOM 565 C C . ALA A 1 73 ? -13.339 -3.878 0.823 1.00 83.62 73 ALA A C 1
ATOM 567 O O . ALA A 1 73 ? -14.261 -3.265 1.365 1.00 83.62 73 ALA A O 1
ATOM 568 N N . ASP A 1 74 ? -13.097 -5.165 1.066 1.00 86.50 74 ASP A N 1
ATOM 569 C CA . ASP A 1 74 ? -13.908 -5.970 1.983 1.00 86.50 74 ASP A CA 1
ATOM 570 C C . ASP A 1 74 ? -13.852 -5.426 3.415 1.00 86.50 74 ASP A C 1
ATOM 572 O O . ASP A 1 74 ? -14.882 -5.265 4.074 1.00 86.50 74 ASP A O 1
ATOM 576 N N . PHE A 1 75 ? -12.659 -5.048 3.881 1.00 87.19 75 PHE A N 1
ATOM 577 C CA . PHE A 1 75 ? -12.480 -4.434 5.192 1.00 87.19 75 PHE A CA 1
ATOM 578 C C . PHE A 1 75 ? -13.269 -3.127 5.327 1.00 87.19 75 PHE A C 1
ATOM 580 O O . PHE A 1 75 ? -13.897 -2.912 6.363 1.00 87.19 75 PHE A O 1
ATOM 587 N N . MET A 1 76 ? -13.294 -2.266 4.303 1.00 84.62 76 MET A N 1
ATOM 588 C CA . MET A 1 76 ? -14.121 -1.049 4.321 1.00 84.62 76 MET A CA 1
ATOM 589 C C . MET A 1 76 ? -15.607 -1.372 4.482 1.00 84.62 76 MET A C 1
ATOM 591 O O . MET A 1 76 ? -16.269 -0.764 5.323 1.00 84.62 76 MET A O 1
ATOM 595 N N . ASN A 1 77 ? -16.109 -2.345 3.719 1.00 84.50 77 ASN A N 1
ATOM 596 C CA . ASN A 1 77 ? -17.520 -2.727 3.729 1.00 84.50 77 ASN A CA 1
ATOM 597 C C . ASN A 1 77 ? -17.949 -3.328 5.075 1.00 84.50 77 ASN A C 1
ATOM 599 O O . ASN A 1 77 ? -19.030 -3.016 5.570 1.00 84.50 77 ASN A O 1
ATOM 603 N N . GLU A 1 78 ? -17.102 -4.151 5.700 1.00 86.56 78 GLU A N 1
ATOM 604 C CA . GLU A 1 78 ? -17.404 -4.755 7.004 1.00 86.56 78 GLU A CA 1
ATOM 605 C C . GLU A 1 78 ? -17.264 -3.773 8.175 1.00 86.56 78 GLU A C 1
ATOM 607 O O . GLU A 1 78 ? -17.979 -3.875 9.177 1.00 86.56 78 GLU A O 1
ATOM 612 N N . THR A 1 79 ? -16.310 -2.844 8.090 1.00 83.50 79 THR A N 1
ATOM 613 C CA . THR A 1 79 ? -15.972 -1.974 9.223 1.00 83.50 79 THR A CA 1
ATOM 614 C C . THR A 1 79 ? -16.648 -0.615 9.177 1.00 83.50 79 THR A C 1
ATOM 616 O O . THR A 1 79 ? -16.782 0.020 10.223 1.00 83.50 79 THR A O 1
ATOM 619 N N . GLY A 1 80 ? -17.092 -0.153 8.009 1.00 81.88 80 GLY A N 1
ATOM 620 C CA . GLY A 1 80 ? -17.635 1.194 7.834 1.00 81.88 80 GLY A CA 1
ATOM 621 C C . GLY A 1 80 ? -16.570 2.288 7.959 1.00 81.88 80 GLY A C 1
ATOM 622 O O . GLY A 1 80 ? -16.889 3.414 8.338 1.00 81.88 80 GLY A O 1
ATOM 623 N N . CYS A 1 81 ? -15.299 1.965 7.705 1.00 85.25 81 CYS A N 1
ATOM 624 C CA . CYS A 1 81 ? -14.241 2.970 7.594 1.00 85.25 81 CYS A CA 1
ATOM 625 C C . CYS A 1 81 ? -14.328 3.694 6.250 1.00 85.25 81 CYS A C 1
ATOM 627 O O . CYS A 1 81 ? -14.631 3.079 5.229 1.00 85.25 81 CYS A O 1
ATOM 629 N N . ALA A 1 82 ? -13.995 4.983 6.238 1.00 84.00 82 ALA A N 1
ATOM 630 C CA . ALA A 1 82 ? -13.922 5.763 5.008 1.00 84.00 82 ALA A CA 1
ATOM 631 C C . ALA A 1 82 ? -12.470 5.859 4.518 1.00 84.00 82 ALA A C 1
ATOM 633 O O . ALA A 1 82 ? -11.590 6.191 5.314 1.00 84.00 82 ALA A O 1
ATOM 634 N N . PRO A 1 83 ? -12.180 5.620 3.231 1.00 82.56 83 PRO A N 1
ATOM 635 C CA . PRO A 1 83 ? -10.857 5.888 2.680 1.00 82.56 83 PRO A CA 1
ATOM 636 C C . PRO A 1 83 ? -10.631 7.410 2.604 1.00 82.56 83 PRO A C 1
ATOM 638 O O . PRO A 1 83 ? -11.475 8.124 2.065 1.00 82.56 83 PRO A O 1
ATOM 641 N N . LEU A 1 84 ? -9.507 7.922 3.126 1.00 72.44 84 LEU A N 1
ATOM 642 C CA . LEU A 1 84 ? -9.143 9.347 2.952 1.00 72.44 84 LEU A CA 1
ATOM 643 C C . LEU A 1 84 ? -8.303 9.613 1.706 1.00 72.44 84 LEU A C 1
ATOM 645 O O . LEU A 1 84 ? -8.152 10.764 1.307 1.00 72.44 84 LEU A O 1
ATOM 649 N N . GLY A 1 85 ? -7.751 8.571 1.094 1.00 58.94 85 GLY A N 1
ATOM 650 C CA . GLY A 1 85 ? -6.977 8.712 -0.125 1.00 58.94 85 GLY A CA 1
ATOM 651 C C . GLY A 1 85 ? -6.206 7.451 -0.466 1.00 58.94 85 GLY A C 1
ATOM 652 O O . GLY A 1 85 ? -5.674 6.752 0.402 1.00 58.94 85 GLY A O 1
ATOM 653 N N . GLU A 1 86 ? -6.125 7.173 -1.760 1.00 53.34 86 GLU A N 1
ATOM 654 C CA . GLU A 1 86 ? -5.193 6.202 -2.310 1.00 53.34 86 GLU A CA 1
ATOM 655 C C . GLU A 1 86 ? -3.813 6.858 -2.327 1.00 53.34 86 GLU A C 1
ATOM 657 O O . GLU A 1 86 ? -3.430 7.528 -3.283 1.00 53.34 86 GLU A O 1
ATOM 662 N N . ARG A 1 87 ? -3.042 6.711 -1.246 1.00 50.66 87 ARG A N 1
ATOM 663 C CA . ARG A 1 87 ? -1.597 6.879 -1.388 1.00 50.66 87 ARG A CA 1
ATOM 664 C C . ARG A 1 87 ? -1.084 5.648 -2.116 1.00 50.66 87 ARG A C 1
ATOM 666 O O . ARG A 1 87 ? -0.754 4.659 -1.476 1.00 50.66 87 ARG A O 1
ATOM 673 N N . GLU A 1 88 ? -1.017 5.707 -3.444 1.00 47.28 88 GLU A N 1
ATOM 674 C CA . GLU A 1 88 ? -0.284 4.734 -4.263 1.00 47.28 88 GLU A CA 1
ATOM 675 C C . GLU A 1 88 ? 1.218 4.826 -3.942 1.00 47.28 88 GLU A C 1
ATOM 677 O O . GLU A 1 88 ? 2.036 5.318 -4.721 1.00 47.28 88 GLU A O 1
ATOM 682 N N . LEU A 1 89 ? 1.606 4.380 -2.747 1.00 45.66 89 LEU A N 1
ATOM 683 C CA . LEU A 1 89 ? 2.993 4.138 -2.405 1.00 45.66 89 LEU A CA 1
ATOM 684 C C . LEU A 1 89 ? 3.390 2.864 -3.140 1.00 45.66 89 LEU A C 1
ATOM 686 O O . LEU A 1 89 ? 3.331 1.763 -2.599 1.00 45.66 89 LEU A O 1
ATOM 690 N N . HIS A 1 90 ? 3.757 3.050 -4.407 1.00 50.78 90 HIS A N 1
ATOM 691 C CA . HIS A 1 90 ? 4.492 2.085 -5.203 1.00 50.78 90 HIS A CA 1
ATOM 692 C C . HIS A 1 90 ? 5.767 1.749 -4.434 1.00 50.78 90 HIS A C 1
ATOM 694 O O . HIS A 1 90 ? 6.750 2.482 -4.505 1.00 50.78 90 HIS A O 1
ATOM 700 N N . LEU A 1 91 ? 5.732 0.679 -3.640 1.00 49.06 91 LEU A N 1
ATOM 701 C CA . LEU A 1 91 ? 6.909 0.129 -2.983 1.00 49.06 91 LEU A CA 1
ATOM 702 C C . LEU A 1 91 ? 7.849 -0.333 -4.103 1.00 49.06 91 LEU A C 1
ATOM 704 O O . LEU A 1 91 ? 7.533 -1.315 -4.781 1.00 49.06 91 LEU A O 1
ATOM 708 N N . PRO A 1 92 ? 8.967 0.371 -4.363 1.00 51.97 92 PRO A N 1
ATOM 709 C CA . PRO A 1 92 ? 9.822 0.039 -5.487 1.00 51.97 92 PRO A CA 1
ATOM 710 C C . PRO A 1 92 ? 10.399 -1.348 -5.232 1.00 51.97 92 PRO A C 1
ATOM 712 O O . PRO A 1 92 ? 11.120 -1.564 -4.256 1.00 51.97 92 PRO A O 1
ATOM 715 N N . ASN A 1 93 ? 10.069 -2.313 -6.088 1.00 63.94 93 ASN A N 1
ATOM 716 C CA . ASN A 1 93 ? 10.639 -3.644 -5.980 1.00 63.94 93 ASN A CA 1
ATOM 717 C C . ASN A 1 93 ? 12.130 -3.546 -6.341 1.00 63.94 93 ASN A C 1
ATOM 719 O O . ASN A 1 93 ? 12.492 -3.501 -7.517 1.00 63.94 93 ASN A O 1
ATOM 723 N N . ALA A 1 94 ? 13.000 -3.475 -5.327 1.00 67.12 94 ALA A N 1
ATOM 724 C CA . ALA A 1 94 ? 14.438 -3.246 -5.493 1.00 67.12 94 ALA A CA 1
ATOM 725 C C . ALA A 1 94 ? 15.088 -4.249 -6.461 1.00 67.12 94 ALA A C 1
ATOM 727 O O . ALA A 1 94 ? 16.008 -3.904 -7.197 1.00 67.12 94 ALA A O 1
ATOM 728 N N . ARG A 1 95 ? 14.564 -5.480 -6.522 1.00 69.06 95 ARG A N 1
ATOM 729 C CA . ARG A 1 95 ? 15.019 -6.505 -7.466 1.00 69.06 95 ARG A CA 1
ATOM 730 C C . ARG A 1 95 ? 14.696 -6.138 -8.915 1.00 69.06 95 ARG A C 1
ATOM 732 O O . ARG A 1 95 ? 15.554 -6.294 -9.777 1.00 69.06 95 ARG A O 1
ATOM 739 N N . MET A 1 96 ? 13.495 -5.623 -9.178 1.00 67.00 96 MET A N 1
ATOM 740 C CA . MET A 1 96 ? 13.106 -5.151 -10.512 1.00 67.00 96 MET A CA 1
ATOM 741 C C . MET A 1 96 ? 13.866 -3.886 -10.906 1.00 67.00 96 MET A C 1
ATOM 743 O O . MET A 1 96 ? 14.269 -3.763 -12.060 1.00 67.00 96 MET A O 1
ATOM 747 N N . ALA A 1 97 ? 14.149 -3.002 -9.944 1.00 71.31 97 ALA A N 1
ATOM 748 C CA . ALA A 1 97 ? 15.007 -1.842 -10.166 1.00 71.31 97 ALA A CA 1
ATOM 749 C C . ALA A 1 97 ? 16.424 -2.262 -10.597 1.00 71.31 97 ALA A C 1
ATOM 751 O O . ALA A 1 97 ? 16.919 -1.768 -11.604 1.00 71.31 97 ALA A O 1
ATOM 752 N N . ILE A 1 98 ? 17.039 -3.238 -9.914 1.00 78.94 98 ILE A N 1
ATOM 753 C CA . ILE A 1 98 ? 18.365 -3.766 -10.284 1.00 78.94 98 ILE A CA 1
ATOM 754 C C . ILE A 1 98 ? 18.351 -4.383 -11.689 1.00 78.94 98 ILE A C 1
ATOM 756 O O . ILE A 1 98 ? 19.259 -4.127 -12.477 1.00 78.94 98 ILE A O 1
ATOM 760 N N . ILE A 1 99 ? 17.323 -5.168 -12.026 1.00 79.25 99 ILE A N 1
ATOM 761 C CA . ILE A 1 99 ? 17.183 -5.784 -13.356 1.00 79.25 99 ILE A CA 1
ATOM 762 C C . ILE A 1 99 ? 17.048 -4.709 -14.444 1.00 79.25 99 ILE A C 1
ATOM 764 O O . ILE A 1 99 ? 17.731 -4.779 -15.465 1.00 79.25 99 ILE A O 1
ATOM 768 N N . ALA A 1 100 ? 16.211 -3.692 -14.221 1.00 76.44 100 ALA A N 1
ATOM 769 C CA . ALA A 1 100 ? 16.045 -2.580 -15.152 1.00 76.44 100 ALA A CA 1
ATOM 770 C C . ALA A 1 100 ? 17.350 -1.785 -15.330 1.00 76.44 100 ALA A C 1
ATOM 772 O O . ALA A 1 100 ? 17.740 -1.490 -16.461 1.00 76.44 100 ALA A O 1
ATOM 773 N N . SER A 1 101 ? 18.068 -1.500 -14.238 1.00 78.62 101 SER A N 1
ATOM 774 C CA . SER A 1 101 ? 19.381 -0.849 -14.290 1.00 78.62 101 SER A CA 1
ATOM 775 C C . SER A 1 101 ? 20.408 -1.685 -15.052 1.00 78.62 101 SER A C 1
ATOM 777 O O . SER A 1 101 ? 21.158 -1.134 -15.853 1.00 78.62 101 SER A O 1
ATOM 779 N N . ALA A 1 102 ? 20.425 -3.006 -14.859 1.00 84.00 102 ALA A N 1
ATOM 780 C CA . ALA A 1 102 ? 21.329 -3.904 -15.572 1.00 84.00 102 ALA A CA 1
ATOM 781 C C . ALA A 1 102 ? 21.048 -3.930 -17.082 1.00 84.00 102 ALA A C 1
ATOM 783 O O . ALA A 1 102 ? 21.984 -3.877 -17.875 1.00 84.00 102 ALA A O 1
ATOM 784 N N . LEU A 1 103 ? 19.774 -3.954 -17.489 1.00 83.12 103 LEU A N 1
ATOM 785 C CA . LEU A 1 103 ? 19.384 -3.900 -18.902 1.00 83.12 103 LEU A CA 1
ATOM 786 C C . LEU A 1 103 ? 19.749 -2.561 -19.550 1.00 83.12 103 LEU A C 1
ATOM 788 O O . LEU A 1 103 ? 20.271 -2.543 -20.665 1.00 83.12 103 LEU A O 1
ATOM 792 N N . LEU A 1 104 ? 19.530 -1.448 -18.844 1.00 82.06 104 LEU A N 1
ATOM 793 C CA . LEU A 1 104 ? 19.900 -0.119 -19.325 1.00 82.06 104 LEU A CA 1
ATOM 794 C C . LEU A 1 104 ? 21.419 0.008 -19.492 1.00 82.06 104 LEU A C 1
ATOM 796 O O . LEU A 1 104 ? 21.892 0.391 -20.560 1.00 82.06 104 LEU A O 1
ATOM 800 N N . LEU A 1 105 ? 22.188 -0.355 -18.463 1.00 87.25 105 LEU A N 1
ATOM 801 C CA . LEU A 1 105 ? 23.651 -0.325 -18.509 1.00 87.25 105 LEU A CA 1
ATOM 802 C C . LEU A 1 105 ? 24.204 -1.284 -19.567 1.00 87.25 105 LEU A C 1
ATOM 804 O O . LEU A 1 105 ? 25.136 -0.926 -20.284 1.00 87.25 105 LEU A O 1
ATOM 808 N N . GLY A 1 106 ? 23.603 -2.467 -19.713 1.00 85.00 106 GLY A N 1
ATOM 809 C CA . GLY A 1 106 ? 23.945 -3.422 -20.763 1.00 85.00 106 GLY A CA 1
ATOM 810 C C . GLY A 1 106 ? 23.733 -2.833 -22.157 1.00 85.00 106 GLY A C 1
ATOM 811 O O . GLY A 1 106 ? 24.639 -2.880 -22.986 1.00 85.00 106 GLY A O 1
ATOM 812 N N . SER A 1 107 ? 22.582 -2.200 -22.394 1.00 82.94 107 SER A N 1
ATOM 813 C CA . SER A 1 107 ? 22.283 -1.511 -23.654 1.00 82.94 107 SER A CA 1
ATOM 814 C C . SER A 1 107 ? 23.272 -0.381 -23.949 1.00 82.94 107 SER A C 1
ATOM 816 O O . SER A 1 107 ? 23.757 -0.268 -25.075 1.00 82.94 107 SER A O 1
ATOM 818 N N . ILE A 1 108 ? 23.589 0.450 -22.950 1.00 85.94 108 ILE A N 1
ATOM 819 C CA . ILE A 1 108 ? 24.563 1.542 -23.087 1.00 85.94 108 ILE A CA 1
ATOM 820 C C . ILE A 1 108 ? 25.947 0.978 -23.413 1.00 85.94 108 ILE A C 1
ATOM 822 O O . ILE A 1 108 ? 26.619 1.494 -24.305 1.00 85.94 108 ILE A O 1
ATOM 826 N N . GLY A 1 109 ? 26.361 -0.098 -22.741 1.00 86.44 109 GLY A N 1
ATOM 827 C CA . GLY A 1 109 ? 27.625 -0.775 -23.012 1.00 86.44 109 GLY A CA 1
ATOM 828 C C . GLY A 1 109 ? 27.702 -1.253 -24.459 1.00 86.44 109 GLY A C 1
ATOM 829 O O . GLY A 1 109 ? 28.616 -0.871 -25.182 1.00 86.44 109 GLY A O 1
ATOM 830 N N . VAL A 1 110 ? 26.703 -2.009 -24.917 1.00 84.44 110 VAL A N 1
ATOM 831 C CA . VAL A 1 110 ? 26.646 -2.532 -26.292 1.00 84.44 110 VAL A CA 1
ATOM 832 C C . VAL A 1 110 ? 26.721 -1.413 -27.336 1.00 84.44 110 VAL A C 1
ATOM 834 O O . VAL A 1 110 ? 27.458 -1.548 -28.314 1.00 84.44 110 VAL A O 1
ATOM 837 N N . ALA A 1 111 ? 26.014 -0.301 -27.113 1.00 83.06 111 ALA A N 1
ATOM 838 C CA . ALA A 1 111 ? 26.065 0.862 -27.997 1.00 83.06 111 ALA A CA 1
ATOM 839 C C . ALA A 1 111 ? 27.439 1.561 -27.971 1.00 83.06 111 ALA A C 1
ATOM 841 O O . ALA A 1 111 ? 27.952 1.951 -29.016 1.00 83.06 111 ALA A O 1
ATOM 842 N N . THR A 1 112 ? 28.057 1.688 -26.793 1.00 86.19 112 THR A N 1
ATOM 843 C CA . THR A 1 112 ? 29.343 2.388 -26.605 1.00 86.19 112 THR A CA 1
ATOM 844 C C . THR A 1 112 ? 30.519 1.613 -27.193 1.00 86.19 112 THR A C 1
ATOM 846 O O . THR A 1 112 ? 31.410 2.206 -27.792 1.00 86.19 112 THR A O 1
ATOM 849 N N . PHE A 1 113 ? 30.517 0.284 -27.072 1.00 85.81 113 PHE A N 1
ATOM 850 C CA . PHE A 1 113 ? 31.535 -0.571 -27.689 1.00 85.81 113 PHE A CA 1
ATOM 851 C C . PHE A 1 113 ? 31.349 -0.724 -29.209 1.00 85.81 113 PHE A C 1
ATOM 853 O O . PHE A 1 113 ? 32.181 -1.351 -29.861 1.00 85.81 113 PHE A O 1
ATOM 860 N N . GLY A 1 114 ? 30.277 -0.165 -29.785 1.00 77.75 114 GLY A N 1
ATOM 861 C CA . GLY A 1 114 ? 30.034 -0.180 -31.228 1.00 77.75 114 GLY A CA 1
ATOM 862 C C . GLY A 1 114 ? 29.709 -1.562 -31.800 1.00 77.75 114 GLY A C 1
ATOM 863 O O . GLY A 1 114 ? 29.810 -1.747 -33.009 1.00 77.75 114 GLY A O 1
ATOM 864 N N . LEU A 1 115 ? 29.319 -2.535 -30.961 1.00 78.25 115 LEU A N 1
ATOM 865 C CA . LEU A 1 115 ? 28.953 -3.884 -31.420 1.00 78.25 115 LEU A CA 1
ATOM 866 C C . LEU A 1 115 ? 27.680 -3.869 -32.277 1.00 78.25 115 LEU A C 1
ATOM 868 O O . LEU A 1 115 ? 27.529 -4.687 -33.181 1.00 78.25 115 LEU A O 1
ATOM 872 N N . LEU A 1 116 ? 26.754 -2.958 -31.970 1.00 80.81 116 LEU A N 1
ATOM 873 C CA . LEU A 1 116 ? 25.487 -2.777 -32.671 1.00 80.81 116 LEU A CA 1
ATOM 874 C C . LEU A 1 116 ? 25.188 -1.276 -32.815 1.00 80.81 116 LEU A C 1
ATOM 876 O O . LEU A 1 116 ? 25.585 -0.495 -31.945 1.00 80.81 116 LEU A O 1
ATOM 880 N N . PRO A 1 117 ? 24.447 -0.856 -33.861 1.00 80.38 117 PRO A N 1
ATOM 881 C CA . PRO A 1 117 ? 23.905 0.496 -33.937 1.00 80.38 117 PRO A CA 1
ATOM 882 C C . PRO A 1 117 ? 23.108 0.823 -32.671 1.00 80.38 117 PRO A C 1
ATOM 884 O O . PRO A 1 117 ? 22.355 -0.020 -32.178 1.00 80.38 117 PRO A O 1
ATOM 887 N N . ALA A 1 118 ? 23.243 2.054 -32.169 1.00 78.62 118 ALA A N 1
ATOM 888 C CA . ALA A 1 118 ? 22.603 2.483 -30.925 1.00 78.62 118 ALA A CA 1
ATOM 889 C C . ALA A 1 118 ? 21.091 2.200 -30.918 1.00 78.62 118 ALA A C 1
ATOM 891 O O . ALA A 1 118 ? 20.558 1.724 -29.919 1.00 78.62 118 ALA A O 1
ATOM 892 N N . SER A 1 119 ? 20.420 2.403 -32.057 1.00 80.94 119 SER A N 1
ATOM 893 C CA . SER A 1 119 ? 19.004 2.074 -32.244 1.00 80.94 119 SER A CA 1
ATOM 894 C C . SER A 1 119 ? 18.693 0.619 -31.890 1.00 80.94 119 SER A C 1
ATOM 896 O O . SER A 1 119 ? 17.839 0.368 -31.049 1.00 80.94 119 SER A O 1
ATOM 898 N N . VAL A 1 120 ? 19.432 -0.337 -32.459 1.00 82.81 120 VAL A N 1
ATOM 899 C CA . VAL A 1 120 ? 19.221 -1.776 -32.238 1.00 82.81 120 VAL A CA 1
ATOM 900 C C . VAL A 1 120 ? 19.521 -2.169 -30.790 1.00 82.81 120 VAL A C 1
ATOM 902 O O . VAL A 1 120 ? 18.760 -2.928 -30.191 1.00 82.81 120 VAL A O 1
ATOM 905 N N . ALA A 1 121 ? 20.594 -1.626 -30.205 1.00 81.06 121 ALA A N 1
ATOM 906 C CA . ALA A 1 121 ? 20.970 -1.896 -28.817 1.00 81.06 121 ALA A CA 1
ATOM 907 C C . ALA A 1 121 ? 19.882 -1.434 -27.830 1.00 81.06 121 ALA A C 1
ATOM 909 O O . ALA A 1 121 ? 19.446 -2.216 -26.982 1.00 81.06 121 ALA A O 1
ATOM 910 N N . PHE A 1 122 ? 19.384 -0.203 -27.992 1.00 80.75 122 PHE A N 1
ATOM 911 C CA . PHE A 1 122 ? 18.311 0.335 -27.155 1.00 80.75 122 PHE A CA 1
ATOM 912 C C . PHE A 1 122 ? 16.989 -0.402 -27.359 1.00 80.75 122 PHE A C 1
ATOM 914 O O . PHE A 1 122 ? 16.323 -0.725 -26.375 1.00 80.75 122 PHE A O 1
ATOM 921 N N . THR A 1 123 ? 16.619 -0.733 -28.601 1.00 83.25 123 THR A N 1
ATOM 922 C CA . THR A 1 123 ? 15.401 -1.510 -28.869 1.00 83.25 123 THR A CA 1
ATOM 923 C C . THR A 1 123 ? 15.447 -2.874 -28.181 1.00 83.25 123 THR A C 1
ATOM 925 O O . THR A 1 123 ? 14.464 -3.269 -27.557 1.00 83.25 123 THR A O 1
ATOM 928 N N . LEU A 1 124 ? 16.588 -3.571 -28.210 1.00 84.06 124 LEU A N 1
ATOM 929 C CA . LEU A 1 124 ? 16.759 -4.845 -27.503 1.00 84.06 124 LEU A CA 1
ATOM 930 C C . LEU A 1 124 ? 16.720 -4.687 -25.978 1.00 84.06 124 LEU A C 1
ATOM 932 O O . LEU A 1 124 ? 16.105 -5.512 -25.304 1.00 84.06 124 LEU A O 1
ATOM 936 N N . GLY A 1 125 ? 17.318 -3.627 -25.427 1.00 81.00 125 GLY A N 1
ATOM 937 C CA . GLY A 1 125 ? 17.257 -3.332 -23.992 1.00 81.00 125 GLY A CA 1
ATOM 938 C C . GLY A 1 125 ? 15.827 -3.082 -23.497 1.00 81.00 125 GLY A C 1
ATOM 939 O O . GLY A 1 125 ? 15.426 -3.615 -22.460 1.00 81.00 125 GLY A O 1
ATOM 940 N N . VAL A 1 126 ? 15.034 -2.331 -24.269 1.00 79.44 126 VAL A N 1
ATOM 941 C CA . VAL A 1 126 ? 13.615 -2.062 -23.978 1.00 79.44 126 VAL A CA 1
ATOM 942 C C . VAL A 1 126 ? 12.767 -3.324 -24.132 1.00 79.44 126 VAL A C 1
ATOM 944 O O . VAL A 1 126 ? 11.961 -3.628 -23.256 1.00 79.44 126 VAL A O 1
ATOM 947 N N . LEU A 1 127 ? 12.969 -4.099 -25.202 1.00 82.12 127 LEU A N 1
ATOM 948 C CA . LEU A 1 127 ? 12.275 -5.375 -25.391 1.00 82.12 127 LEU A CA 1
ATOM 949 C C . LEU A 1 127 ? 12.574 -6.346 -24.247 1.00 82.12 127 LEU A C 1
ATOM 951 O O . LEU A 1 127 ? 11.655 -6.972 -23.725 1.00 82.12 127 LEU A O 1
ATOM 955 N N . GLY A 1 128 ? 13.833 -6.428 -23.812 1.00 80.62 128 GLY A N 1
ATOM 956 C CA . GLY A 1 128 ? 14.229 -7.214 -22.648 1.00 80.62 128 GLY A CA 1
ATOM 957 C C . GLY A 1 128 ? 13.517 -6.762 -21.373 1.00 80.62 128 GLY A C 1
ATOM 958 O O . GLY A 1 128 ? 13.000 -7.599 -20.637 1.00 80.62 128 GLY A O 1
ATOM 959 N N . SER A 1 129 ? 13.418 -5.453 -21.121 1.00 73.88 129 SER A N 1
ATOM 960 C CA . SER A 1 129 ? 12.766 -4.942 -19.905 1.00 73.88 129 SER A CA 1
ATOM 961 C C . SER A 1 129 ? 11.260 -5.224 -19.891 1.00 73.88 129 SER A C 1
ATOM 963 O O . SER A 1 129 ? 10.716 -5.657 -18.873 1.00 73.88 129 SER A O 1
ATOM 965 N N . MET A 1 130 ? 10.599 -5.090 -21.045 1.00 71.88 130 MET A N 1
ATOM 966 C CA . MET A 1 130 ? 9.190 -5.449 -21.213 1.00 71.88 130 MET A CA 1
ATOM 967 C C . MET A 1 130 ? 8.952 -6.952 -21.042 1.00 71.88 130 MET A C 1
ATOM 969 O O . MET A 1 130 ? 8.005 -7.342 -20.358 1.00 71.88 130 MET A O 1
ATOM 973 N N . LEU A 1 131 ? 9.818 -7.801 -21.610 1.00 75.62 131 LEU A N 1
ATOM 974 C CA . LEU A 1 131 ? 9.701 -9.258 -21.491 1.00 75.62 131 LEU A CA 1
ATOM 975 C C . LEU A 1 131 ? 9.866 -9.721 -20.036 1.00 75.62 131 LEU A C 1
ATOM 977 O O . LEU A 1 131 ? 9.161 -10.622 -19.586 1.00 75.62 131 LEU A O 1
ATOM 981 N N . LEU A 1 132 ? 10.760 -9.069 -19.284 1.00 68.62 132 LEU A N 1
ATOM 982 C CA . LEU A 1 132 ? 10.963 -9.315 -17.856 1.00 68.62 132 LEU A CA 1
ATOM 983 C C . LEU A 1 132 ? 9.902 -8.646 -16.956 1.00 68.62 132 LEU A C 1
ATOM 985 O O . LEU A 1 132 ? 10.008 -8.759 -15.735 1.00 68.62 132 LEU A O 1
ATOM 989 N N . ARG A 1 13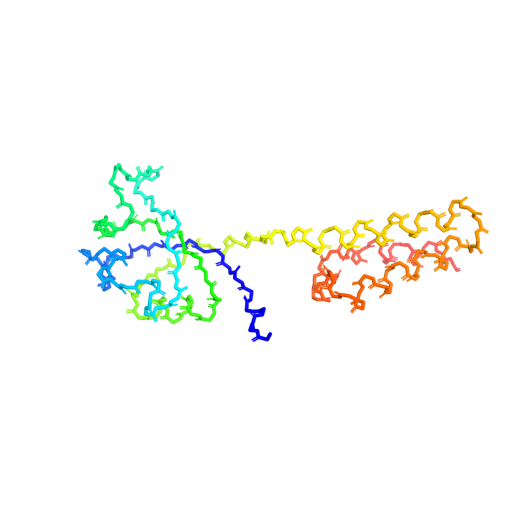3 ? 8.870 -7.994 -17.524 1.00 62.25 133 ARG A N 1
ATOM 990 C CA . ARG A 1 133 ? 7.784 -7.308 -16.792 1.00 62.25 133 ARG A CA 1
ATOM 991 C C . ARG A 1 133 ? 8.283 -6.321 -15.723 1.00 62.25 133 ARG A C 1
ATOM 993 O O . ARG A 1 133 ? 7.603 -6.094 -14.727 1.00 62.25 133 ARG A O 1
ATOM 1000 N N . THR A 1 134 ? 9.442 -5.689 -15.916 1.00 61.72 134 THR A N 1
ATOM 1001 C CA . THR A 1 134 ? 9.918 -4.660 -14.970 1.00 61.72 134 THR A CA 1
ATOM 1002 C C . THR A 1 134 ? 9.081 -3.383 -15.030 1.00 61.72 134 THR A C 1
ATOM 1004 O O . THR A 1 134 ? 9.101 -2.600 -14.084 1.00 61.72 134 THR A O 1
ATOM 1007 N N . VAL A 1 135 ? 8.323 -3.189 -16.114 1.00 55.66 135 VAL A N 1
ATOM 1008 C CA . VAL A 1 135 ? 7.364 -2.096 -16.271 1.00 55.66 135 VAL A CA 1
ATOM 1009 C C . VAL A 1 135 ? 5.991 -2.687 -16.603 1.00 55.66 135 VAL A C 1
ATOM 1011 O O . VAL A 1 135 ? 5.855 -3.346 -17.639 1.00 55.66 135 VAL A O 1
ATOM 1014 N N . PRO A 1 136 ? 4.957 -2.483 -15.767 1.00 56.16 136 PRO A N 1
ATOM 1015 C CA . PRO A 1 136 ? 3.610 -2.907 -16.111 1.00 56.16 136 PRO A CA 1
ATOM 1016 C C . PRO A 1 136 ? 3.139 -2.142 -17.364 1.00 56.16 136 PRO A C 1
ATOM 1018 O O . PRO A 1 136 ? 3.227 -0.911 -17.401 1.00 56.16 136 PRO A O 1
ATOM 1021 N N . PRO A 1 137 ? 2.616 -2.830 -18.396 1.00 45.75 137 PRO A N 1
ATOM 1022 C CA . PRO A 1 137 ? 2.280 -2.218 -19.687 1.00 45.75 137 PRO A CA 1
ATOM 1023 C C . PRO A 1 137 ? 1.245 -1.084 -19.580 1.00 45.75 137 PRO A C 1
ATOM 1025 O O . PRO A 1 137 ? 1.229 -0.187 -20.418 1.00 45.75 137 PRO A O 1
ATOM 1028 N N . GLY A 1 138 ? 0.432 -1.065 -18.517 1.00 52.03 138 GLY A N 1
ATOM 1029 C CA . GLY A 1 138 ? -0.514 0.020 -18.237 1.00 52.03 138 GLY A CA 1
ATOM 1030 C C . GLY A 1 138 ? 0.127 1.347 -17.798 1.00 52.03 138 GLY A C 1
ATOM 1031 O O . GLY A 1 138 ? -0.480 2.396 -17.997 1.00 52.03 138 GLY A O 1
ATOM 1032 N N . GLN A 1 139 ? 1.347 1.341 -17.240 1.00 50.47 139 GLN A N 1
ATOM 1033 C CA . GLN A 1 139 ? 2.048 2.572 -16.837 1.00 50.47 139 GLN A CA 1
ATOM 1034 C C . GLN A 1 139 ? 2.824 3.220 -17.987 1.00 50.47 139 GLN A C 1
ATOM 1036 O O . GLN A 1 139 ? 2.915 4.444 -18.032 1.00 50.47 139 GLN A O 1
ATOM 1041 N N . VAL A 1 140 ? 3.319 2.432 -18.950 1.00 52.25 140 VAL A N 1
ATOM 1042 C CA . VAL A 1 140 ? 4.037 2.948 -20.133 1.00 52.25 140 VAL A CA 1
ATOM 1043 C C . VAL A 1 140 ? 3.176 3.963 -20.884 1.00 52.25 140 VAL A C 1
ATOM 1045 O O . VAL A 1 140 ? 3.646 5.038 -21.231 1.00 52.25 140 VAL A O 1
ATOM 1048 N N . TYR A 1 141 ? 1.884 3.676 -21.045 1.00 53.34 141 TYR A N 1
ATOM 1049 C CA . TYR A 1 141 ? 0.949 4.574 -21.722 1.00 53.34 141 TYR A CA 1
ATOM 1050 C C . TYR A 1 141 ? 0.593 5.844 -20.939 1.00 53.34 141 TYR A C 1
ATOM 1052 O O . TYR A 1 141 ? 0.239 6.841 -21.562 1.00 53.34 141 TYR A O 1
ATOM 1060 N N . LYS A 1 142 ? 0.684 5.826 -19.601 1.00 53.34 142 LYS A N 1
ATOM 1061 C CA . LYS A 1 142 ? 0.490 7.022 -18.758 1.00 53.34 142 LYS A CA 1
ATOM 1062 C C . LYS A 1 142 ? 1.743 7.898 -18.685 1.00 53.34 142 LYS A C 1
ATOM 1064 O O . LYS A 1 142 ? 1.618 9.098 -18.487 1.00 53.34 142 LYS A O 1
ATOM 1069 N N . ALA A 1 143 ? 2.928 7.301 -18.816 1.00 55.41 143 ALA A N 1
ATOM 1070 C CA . ALA A 1 143 ? 4.208 8.007 -18.784 1.00 55.41 143 ALA A CA 1
ATOM 1071 C C . ALA A 1 143 ? 4.615 8.591 -20.148 1.00 55.41 143 ALA A C 1
ATOM 1073 O O . ALA A 1 143 ? 5.507 9.434 -20.214 1.00 55.41 143 ALA A O 1
ATOM 1074 N N . ILE A 1 144 ? 3.992 8.135 -21.238 1.00 64.06 144 ILE A N 1
ATOM 1075 C CA . ILE A 1 144 ? 4.206 8.694 -22.571 1.00 64.06 144 ILE A CA 1
ATOM 1076 C C . ILE A 1 144 ? 3.402 9.989 -22.712 1.00 64.06 144 ILE A C 1
ATOM 1078 O O . ILE A 1 144 ? 2.172 9.973 -22.777 1.00 64.06 144 ILE A O 1
ATOM 1082 N N . ASP A 1 145 ? 4.117 11.106 -22.844 1.00 69.00 145 ASP A N 1
ATOM 1083 C CA . ASP A 1 145 ? 3.541 12.369 -23.295 1.00 69.00 145 ASP A CA 1
ATOM 1084 C C . ASP A 1 145 ? 3.182 12.271 -24.783 1.00 69.00 145 ASP A C 1
ATOM 1086 O O . ASP A 1 145 ? 3.976 12.570 -25.680 1.00 69.00 145 ASP A O 1
ATOM 1090 N N . TRP A 1 146 ? 1.940 11.873 -25.052 1.00 82.88 146 TRP A N 1
ATOM 1091 C CA . TRP A 1 146 ? 1.340 11.883 -26.387 1.00 82.88 146 TRP A CA 1
ATOM 1092 C C . TRP A 1 146 ? 1.571 13.183 -27.179 1.00 82.88 146 TRP A C 1
ATOM 1094 O O . TRP A 1 146 ? 1.843 13.082 -28.379 1.00 82.88 146 TRP A O 1
ATOM 1104 N N . PRO A 1 147 ? 1.552 14.387 -26.566 1.00 79.56 147 PRO A N 1
ATOM 1105 C CA . PRO A 1 147 ? 1.852 15.623 -27.287 1.00 79.56 147 PRO A CA 1
ATOM 1106 C C . PRO A 1 147 ? 3.262 15.657 -27.895 1.00 79.56 147 PRO A C 1
ATOM 1108 O O . PR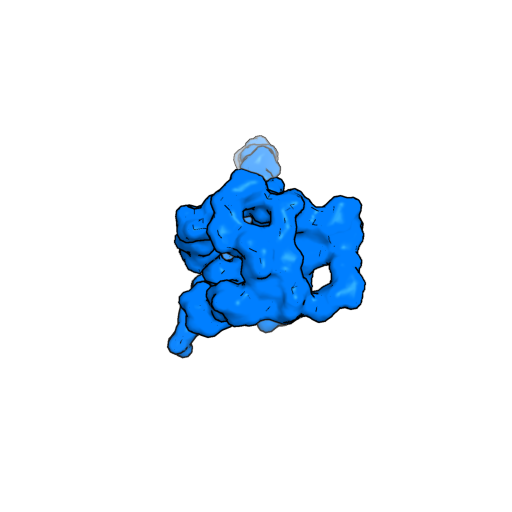O A 1 147 ? 3.440 16.181 -28.993 1.00 79.56 147 PRO A O 1
ATOM 1111 N N . VAL A 1 148 ? 4.260 15.070 -27.227 1.00 81.19 148 VAL A N 1
ATOM 1112 C CA . VAL A 1 148 ? 5.653 15.054 -27.704 1.00 81.19 148 VAL A CA 1
ATOM 1113 C C . VAL A 1 148 ? 5.802 14.144 -28.921 1.00 81.19 148 VAL A C 1
ATOM 1115 O O . VAL A 1 148 ? 6.477 14.511 -29.881 1.00 81.19 148 VAL A O 1
ATOM 1118 N N . ILE A 1 149 ? 5.138 12.984 -28.925 1.00 79.75 149 ILE A N 1
ATOM 1119 C CA . ILE A 1 149 ? 5.149 12.067 -30.076 1.00 79.75 149 ILE A CA 1
ATOM 1120 C C . ILE A 1 149 ? 4.497 12.723 -31.297 1.00 79.75 149 ILE A C 1
ATOM 1122 O O . ILE A 1 149 ? 5.045 12.644 -32.395 1.00 79.75 149 ILE A O 1
ATOM 1126 N N . VAL A 1 150 ? 3.363 13.407 -31.109 1.00 82.94 150 VAL A N 1
ATOM 1127 C CA . VAL A 1 150 ? 2.679 14.139 -32.190 1.00 82.94 150 VAL A CA 1
ATOM 1128 C C . VAL A 1 150 ? 3.564 15.260 -32.740 1.00 82.94 150 VAL A C 1
ATOM 1130 O O . VAL A 1 150 ? 3.689 15.400 -33.955 1.00 82.94 150 VAL A O 1
ATOM 1133 N N . LEU A 1 151 ? 4.232 16.016 -31.863 1.00 86.81 151 LEU A N 1
ATOM 1134 C CA . LEU A 1 151 ? 5.156 17.077 -32.262 1.00 86.81 151 LEU A CA 1
ATOM 1135 C C . LEU A 1 151 ? 6.341 16.531 -33.077 1.00 86.81 151 LEU A C 1
ATOM 1137 O O . LEU A 1 151 ? 6.626 17.052 -34.154 1.00 86.81 151 LEU A O 1
ATOM 1141 N N . LEU A 1 152 ? 7.000 15.466 -32.607 1.00 85.44 152 LEU A N 1
ATOM 1142 C CA . LEU A 1 152 ? 8.117 14.830 -33.318 1.00 85.44 152 LEU A CA 1
ATOM 1143 C C . LEU A 1 152 ? 7.687 14.257 -34.672 1.00 85.44 152 LEU A C 1
ATOM 1145 O O . LEU A 1 152 ? 8.387 14.456 -35.662 1.00 85.44 152 LEU A O 1
ATOM 1149 N N . GLY A 1 153 ? 6.527 13.597 -34.730 1.00 82.69 153 GLY A N 1
ATOM 1150 C CA . GLY A 1 153 ? 5.969 13.074 -35.977 1.00 82.69 153 GLY A CA 1
ATOM 1151 C C . GLY A 1 153 ? 5.632 14.169 -36.989 1.00 82.69 153 GLY A C 1
ATOM 1152 O O . GLY A 1 153 ? 5.741 13.935 -38.183 1.00 82.69 153 GLY A O 1
ATOM 1153 N N . SER A 1 154 ? 5.279 15.374 -36.529 1.00 85.75 154 SER A N 1
ATOM 1154 C CA . SER A 1 154 ? 5.019 16.518 -37.415 1.00 85.75 154 SER A CA 1
ATOM 1155 C C . SER A 1 154 ? 6.283 17.196 -37.959 1.00 85.75 154 SER A C 1
ATOM 1157 O O . SER A 1 154 ? 6.205 17.930 -38.941 1.00 85.75 154 SER A O 1
ATOM 1159 N N . LEU A 1 155 ? 7.437 16.983 -37.315 1.00 86.25 155 LEU A N 1
ATOM 1160 C CA . LEU A 1 155 ? 8.705 17.630 -37.667 1.00 86.25 155 LEU A CA 1
ATOM 1161 C C . LEU A 1 155 ? 9.538 16.810 -38.666 1.00 86.25 155 LEU A C 1
ATOM 1163 O O . LEU A 1 155 ? 10.440 17.357 -39.296 1.00 86.25 155 LEU A O 1
ATOM 1167 N N . ILE A 1 156 ? 9.261 15.510 -38.796 1.00 70.06 156 ILE A N 1
ATOM 1168 C CA . ILE A 1 156 ? 9.863 14.639 -39.811 1.00 70.06 156 ILE A CA 1
ATOM 1169 C C . ILE A 1 156 ? 8.905 14.643 -41.017 1.00 70.06 156 ILE A C 1
ATOM 1171 O O . ILE A 1 156 ? 7.850 14.017 -40.912 1.00 70.06 156 ILE A O 1
ATOM 1175 N N . PRO A 1 157 ? 9.199 15.380 -42.107 1.00 66.31 157 PRO A N 1
ATOM 1176 C CA . PRO A 1 157 ? 8.362 15.367 -43.306 1.00 66.31 157 PRO A CA 1
ATOM 1177 C C . PRO A 1 157 ? 8.424 14.025 -44.046 1.00 66.31 157 PRO A C 1
ATOM 1179 O O . PRO A 1 157 ? 9.440 13.302 -43.901 1.00 66.31 157 PRO A O 1
#

pLDDT: mean 77.69, std 12.97, range [33.16, 91.06]

Sequence (157 aa):
SDRDEDIVLREFAVLPGSTIVGQSATDLRLRTRYGLNLLAVSREGHPPRTRLRTLKLKPGDLLMLQGPAEIMADFMNETGCAPLGERELHLPNARMAIIASALLLGSIGVATFGLLPASVAFTLGVLGSMLLRTVPPGQVYKAIDWPVIVLLGSLIP

Radius of gyration: 22.85 Å; chains: 1; bounding box: 52×37×66 Å

Foldseek 3Di:
DDDPLPWFKFKWFQADVFPQAQPACVRVVCCPPLVKDWPFKDAPNHGDPDDSRRDGDHGGIMTIIIGGPVSVVVCCVNGVIGTPDRPRPPPQPVVLVVVLVCLVVQLVVCCVVVVDPNVVSVVVSVVVSVVVPSDPPVVVVVPDPPVVVVVVVVVPD